Protein AF-A0A2H0XSD8-F1 (afdb_monomer)

Mean predicted aligned error: 10.83 Å

Secondary structure (DSSP, 8-state):
----PPPPSEEE-TTT-PEEEPPTTGGG-SEEEETTTTEEEEHHHHHHHHHHHHHHHTTTHHHHHHHHHHHHHHHHHHHHHHHHHHHHHHHHHTT---HHHHHHHHHHHHHHHHHHHHHHHHHHHHHHHHHHHHHHHHHHH--

pLDDT: mean 84.15, std 13.16, range [46.22, 98.38]

Foldseek 3Di:
DDDLDFDDQWDQDPQPRDIDGDDPVRSRDQWDADPVVRDIDGVVVVVVVVVVVVVVVPPCPVLLVVLVVQLVVLVVLLVVLVVLLVVLVVCVVVVHDSPVSNVSSVVSNVSSVVSNVVSVVSVVVVVVVVVVVVVVSNVVSVD

Nearest PDB structures (foldseek):
  3g67-assembly1_A  TM=6.684E-01  e=1.276E+00  Thermotoga maritima
  5c21-assembly1_A  TM=6.988E-01  e=8.419E+00  Escherichia coli
  5c22-assembly4_D  TM=4.851E-01  e=8.419E+00  Escherichia coli
  5c21-assembly1_B  TM=3.368E-01  e=5.772E+00  Escherichia coli

Solvent-accessible surface area (backbone atoms only — not comparable to full-atom values): 7797 Å² total; per-residue (Å²): 135,84,80,84,71,81,62,70,54,68,41,63,40,90,86,75,65,50,75,42,75,53,54,88,78,56,50,74,48,68,58,49,74,40,85,91,73,74,44,79,40,50,50,67,64,48,48,57,52,48,56,54,53,60,61,51,65,61,67,48,49,61,56,45,49,50,14,52,51,42,25,50,52,12,51,53,41,24,51,54,10,49,50,36,30,52,53,16,52,53,36,43,74,73,73,46,92,25,63,67,45,33,52,52,8,52,52,29,31,55,52,10,51,52,35,28,51,52,12,50,50,48,42,50,51,51,51,50,52,54,50,54,49,53,49,52,57,54,59,61,71,77,109

Structure (mmCIF, N/CA/C/O backbone):
data_AF-A0A2H0XSD8-F1
#
_entry.id   AF-A0A2H0XSD8-F1
#
loop_
_atom_site.group_PDB
_atom_site.id
_atom_site.type_symbol
_atom_site.label_atom_id
_atom_site.label_alt_id
_atom_site.label_comp_id
_atom_site.label_asym_id
_atom_site.label_entity_id
_atom_site.label_seq_id
_atom_site.pdbx_PDB_ins_code
_atom_site.Cartn_x
_atom_site.Cartn_y
_atom_site.Cartn_z
_atom_site.occupancy
_atom_site.B_iso_or_equiv
_atom_site.auth_seq_id
_atom_site.auth_comp_id
_atom_site.auth_asym_id
_atom_site.auth_atom_id
_atom_site.pdbx_PDB_model_num
ATOM 1 N N . MET A 1 1 ? -8.984 8.427 48.953 1.00 46.22 1 MET A N 1
ATOM 2 C CA . MET A 1 1 ? -9.636 9.510 48.192 1.00 46.22 1 MET A CA 1
ATOM 3 C C . MET A 1 1 ? -10.095 8.894 46.884 1.00 46.22 1 MET A C 1
ATOM 5 O O . MET A 1 1 ? -9.274 8.734 45.990 1.00 46.22 1 MET A O 1
ATOM 9 N N . GLU A 1 2 ? -11.343 8.427 46.826 1.00 56.91 2 GLU A N 1
ATOM 10 C CA . GLU A 1 2 ? -11.968 7.991 45.571 1.00 56.91 2 GLU A CA 1
ATOM 11 C C . GLU A 1 2 ? -12.156 9.217 44.677 1.00 56.91 2 GLU A C 1
ATOM 13 O O . GLU A 1 2 ? -12.648 10.252 45.129 1.00 56.91 2 GLU A O 1
ATOM 18 N N . LYS A 1 3 ? -11.695 9.135 43.429 1.00 55.16 3 LYS A N 1
ATOM 19 C CA . LYS A 1 3 ? -11.973 10.165 42.431 1.00 55.16 3 LYS A CA 1
ATOM 20 C C . LYS A 1 3 ? -13.412 9.954 41.968 1.00 55.16 3 LYS A C 1
ATOM 22 O O . LYS A 1 3 ? -13.689 8.941 41.342 1.00 55.16 3 LYS A O 1
ATOM 27 N N . GLN A 1 4 ? -14.309 10.887 42.274 1.00 56.69 4 GLN A N 1
ATOM 28 C CA . GLN A 1 4 ? -15.630 10.920 41.646 1.00 56.69 4 GLN A CA 1
ATOM 29 C C . GLN A 1 4 ? -15.438 11.265 40.162 1.00 56.69 4 GLN A C 1
ATOM 31 O O . GLN A 1 4 ? -14.951 12.349 39.836 1.00 56.69 4 GLN A O 1
ATOM 36 N N . GLN A 1 5 ? -15.738 10.322 39.269 1.00 57.06 5 GLN A N 1
ATOM 37 C CA . GLN A 1 5 ? -15.776 10.569 37.830 1.00 57.06 5 GLN A CA 1
ATOM 38 C C . GLN A 1 5 ? -17.080 11.286 37.486 1.00 57.06 5 GLN A C 1
ATOM 40 O O . GLN A 1 5 ? -18.164 10.783 37.761 1.00 57.06 5 GLN A O 1
ATOM 45 N N . MET A 1 6 ? -16.969 12.475 36.893 1.00 61.00 6 MET A N 1
ATOM 46 C CA . MET A 1 6 ? -18.113 13.163 36.299 1.00 61.00 6 MET A CA 1
ATOM 47 C C . MET A 1 6 ? -18.410 12.542 34.935 1.00 61.00 6 MET A C 1
ATOM 49 O O . MET A 1 6 ? -17.558 12.578 34.044 1.00 61.00 6 MET A O 1
ATOM 53 N N . PHE A 1 7 ? -19.617 12.006 34.769 1.00 63.28 7 PHE A N 1
ATOM 54 C CA . PHE A 1 7 ? -20.124 11.611 33.459 1.00 63.28 7 PHE A CA 1
ATOM 55 C C . PHE A 1 7 ? -20.477 12.850 32.618 1.00 63.28 7 PHE A C 1
ATOM 57 O O . PHE A 1 7 ? -20.870 13.884 33.168 1.00 63.28 7 PHE A O 1
ATOM 64 N N . PRO A 1 8 ? -20.324 12.789 31.284 1.00 72.12 8 PRO A N 1
ATOM 65 C CA . PRO A 1 8 ? -20.795 13.851 30.403 1.00 72.12 8 PRO A CA 1
ATOM 66 C C . PRO A 1 8 ? -22.319 14.011 30.526 1.00 72.12 8 PRO A C 1
ATOM 68 O O . PRO A 1 8 ? -23.039 13.022 30.632 1.00 72.12 8 PRO A O 1
ATOM 71 N N . LYS A 1 9 ? -22.808 15.260 30.478 1.00 76.88 9 LYS A N 1
ATOM 72 C CA . LYS A 1 9 ? -24.245 15.591 30.597 1.00 76.88 9 LYS A CA 1
ATOM 73 C C . LYS A 1 9 ? -25.113 14.960 29.508 1.00 76.88 9 LYS A C 1
ATOM 75 O O . LYS A 1 9 ? -26.294 14.724 29.725 1.00 76.88 9 LYS A O 1
ATOM 80 N N . GLU A 1 10 ? -24.520 14.686 28.352 1.00 80.56 10 GLU A N 1
ATOM 81 C CA . GLU A 1 10 ? -25.175 14.013 27.239 1.00 80.56 10 GLU A CA 1
ATOM 82 C C . GLU A 1 10 ? -24.597 12.609 27.084 1.00 80.56 10 GLU A C 1
ATOM 84 O O . GLU A 1 10 ? -23.397 12.428 26.854 1.00 80.56 10 GLU A O 1
ATOM 89 N N . PHE A 1 11 ? -25.465 11.606 27.180 1.00 80.44 11 PHE A N 1
ATOM 90 C CA . PHE A 1 11 ? -25.089 10.209 27.043 1.00 80.44 11 PHE A CA 1
ATOM 91 C C . PHE A 1 11 ? -26.007 9.485 26.059 1.00 80.44 11 PHE A C 1
ATOM 93 O O . PHE A 1 11 ? -27.226 9.577 26.131 1.00 80.44 11 PHE A O 1
ATOM 100 N N . LYS A 1 12 ? -25.445 8.712 25.128 1.00 83.00 12 LYS A N 1
ATOM 101 C CA . LYS A 1 12 ? -26.239 7.967 24.143 1.00 83.00 12 LYS A CA 1
ATOM 102 C C . LYS A 1 12 ? -26.534 6.561 24.658 1.00 83.00 12 LYS A C 1
ATOM 104 O O . LYS A 1 12 ? -25.617 5.754 24.786 1.00 83.00 12 LYS A O 1
ATOM 109 N N . CYS A 1 13 ? -27.809 6.246 24.893 1.00 81.75 13 CYS A N 1
ATOM 110 C CA . CYS A 1 13 ? -28.231 4.927 25.360 1.00 81.75 13 CYS A CA 1
ATOM 111 C C . CYS A 1 13 ? -27.674 3.820 24.443 1.00 81.75 13 CYS A C 1
ATOM 113 O O . CYS A 1 13 ? -27.912 3.857 23.229 1.00 81.75 13 CYS A O 1
ATOM 115 N N . PRO A 1 14 ? -26.979 2.801 24.982 1.00 75.88 14 PRO A N 1
ATOM 116 C CA . PRO A 1 14 ? -26.355 1.765 24.165 1.00 75.88 14 PRO A CA 1
ATOM 117 C C . PRO A 1 14 ? -27.395 0.846 23.511 1.00 75.88 14 PRO A C 1
ATOM 119 O O . PRO A 1 14 ? -27.108 0.222 22.493 1.00 75.88 14 PRO A O 1
ATOM 122 N N . PHE A 1 15 ? -28.608 0.767 24.057 1.00 81.00 15 PHE A N 1
ATOM 123 C CA . PHE A 1 15 ? -29.644 -0.137 23.562 1.00 81.00 15 PHE A CA 1
ATOM 124 C C . PHE A 1 15 ? -30.486 0.467 22.436 1.00 81.00 15 PHE A C 1
ATOM 126 O O . PHE A 1 15 ? -30.741 -0.213 21.449 1.00 81.00 15 PHE A O 1
ATOM 133 N N . CYS A 1 16 ? -30.917 1.727 22.561 1.00 84.25 16 CYS A N 1
ATOM 134 C CA . CYS A 1 16 ? -31.802 2.370 21.577 1.00 84.25 16 CYS A CA 1
ATOM 135 C C . CYS A 1 16 ? -31.162 3.532 20.810 1.00 84.25 16 CYS A C 1
ATOM 137 O O . CYS A 1 16 ? -31.763 4.041 19.869 1.00 84.25 16 CYS A O 1
ATOM 139 N N . GLY A 1 17 ? -29.960 3.974 21.193 1.00 82.00 17 GLY A N 1
ATOM 140 C CA . GLY A 1 17 ? -29.262 5.072 20.525 1.00 82.00 17 GLY A CA 1
ATOM 141 C C . GLY A 1 17 ? -29.856 6.461 20.777 1.00 82.00 17 GLY A C 1
ATOM 142 O O . GLY A 1 17 ? -29.403 7.420 20.153 1.00 82.00 17 GLY A O 1
ATOM 143 N N . VAL A 1 18 ? -30.842 6.591 21.667 1.00 87.88 18 VAL A N 1
ATOM 144 C CA . VAL A 1 18 ? -31.397 7.887 22.083 1.00 87.88 18 VAL A CA 1
ATOM 145 C C . VAL A 1 18 ? -30.384 8.606 22.973 1.00 87.88 18 VAL A C 1
ATOM 147 O O . VAL A 1 18 ? -29.761 7.979 23.829 1.00 87.88 18 VAL A O 1
ATOM 150 N N . VAL A 1 19 ? -30.199 9.906 22.747 1.00 87.19 19 VAL A N 1
ATOM 151 C CA . VAL A 1 19 ? -29.389 10.765 23.618 1.00 87.19 19 VAL A CA 1
ATOM 152 C C . VAL A 1 19 ? -30.222 11.093 24.856 1.00 87.19 19 VAL A C 1
ATOM 154 O O . VAL A 1 19 ? -31.341 11.582 24.736 1.00 87.19 19 VAL A O 1
ATOM 157 N N . LEU A 1 20 ? -29.696 10.740 26.020 1.00 84.44 20 LEU A N 1
ATOM 158 C CA . LEU A 1 20 ? -30.225 11.036 27.341 1.00 84.44 20 LEU A CA 1
ATOM 159 C C . LEU A 1 20 ? -29.454 12.244 27.877 1.00 84.44 20 LEU A C 1
ATOM 161 O O . LEU A 1 20 ? -28.221 12.239 27.880 1.00 84.44 20 LEU A O 1
ATOM 165 N N . GLU A 1 21 ? -30.184 13.264 28.307 1.00 83.50 21 GLU A N 1
ATOM 166 C CA . GLU A 1 21 ? -29.639 14.371 29.088 1.00 83.50 21 GLU A CA 1
ATOM 167 C C . GLU A 1 21 ? -29.793 13.996 30.561 1.00 83.50 21 GLU A C 1
ATOM 169 O O . GLU A 1 21 ? -30.910 13.766 31.021 1.00 83.50 21 GLU A O 1
ATOM 174 N N . LEU A 1 22 ? -28.671 13.847 31.265 1.00 79.31 22 LEU A N 1
ATOM 175 C CA . LEU A 1 22 ? -28.656 13.500 32.686 1.00 79.31 22 LEU A CA 1
ATOM 176 C C . LEU A 1 22 ? -28.753 14.779 33.517 1.00 79.31 22 LEU A C 1
ATOM 178 O O . LEU A 1 22 ? -28.021 15.744 33.267 1.00 79.31 22 LEU A O 1
ATOM 182 N N . GLU A 1 23 ? -29.631 14.779 34.517 1.00 78.56 23 GLU A N 1
ATOM 183 C CA . GLU A 1 23 ? -29.682 15.851 35.512 1.00 78.56 23 GLU A CA 1
ATOM 184 C C . GLU A 1 23 ? -28.432 15.795 36.419 1.00 78.56 23 GLU A C 1
ATOM 186 O O . GLU A 1 23 ? -27.766 14.762 36.548 1.00 78.56 23 GLU A O 1
ATOM 191 N N . ASP A 1 24 ? -28.043 16.936 37.004 1.00 72.62 24 ASP A N 1
ATOM 192 C CA . ASP A 1 24 ? -26.769 17.067 37.736 1.00 72.62 24 ASP A CA 1
ATOM 193 C C . ASP A 1 24 ? -26.673 16.109 38.947 1.00 72.62 24 ASP A C 1
ATOM 195 O O . ASP A 1 24 ? -25.574 15.734 39.355 1.00 72.62 24 ASP A O 1
ATOM 199 N N . ASP A 1 25 ? -27.803 15.666 39.491 1.00 70.69 25 ASP A N 1
ATOM 200 C CA . ASP A 1 25 ? -27.942 14.682 40.566 1.00 70.69 25 ASP A CA 1
ATOM 201 C C . ASP A 1 25 ? -27.876 13.218 40.090 1.00 70.69 25 ASP A C 1
ATOM 203 O O . ASP A 1 25 ? -27.363 12.361 40.814 1.00 70.69 25 ASP A O 1
ATOM 207 N N . GLU A 1 26 ? -28.294 12.923 38.858 1.00 61.66 26 GLU A N 1
ATOM 208 C CA . GLU A 1 26 ? -28.230 11.576 38.269 1.00 61.66 26 GLU A CA 1
ATOM 209 C C . GLU A 1 26 ? -26.826 11.190 37.785 1.00 61.66 26 GLU A C 1
ATOM 211 O O . GLU A 1 26 ? -26.521 10.007 37.625 1.00 61.66 26 GLU A O 1
ATOM 216 N N . THR A 1 27 ? -25.920 12.163 37.635 1.00 61.12 27 THR A N 1
ATOM 217 C CA . THR A 1 27 ? -24.516 11.914 37.247 1.00 61.12 27 THR A CA 1
ATOM 218 C C . THR A 1 27 ? -23.730 11.047 38.242 1.00 61.12 27 THR A C 1
ATOM 220 O O . THR A 1 27 ? -22.624 10.610 37.926 1.00 61.12 27 THR A O 1
ATOM 223 N N . HIS A 1 28 ? -24.280 10.793 39.435 1.00 64.69 28 HIS A N 1
ATOM 224 C CA . HIS A 1 28 ? -23.653 10.006 40.503 1.00 64.69 28 HIS A CA 1
ATOM 225 C C . HIS A 1 28 ? -24.346 8.652 40.738 1.00 64.69 28 HIS A C 1
ATOM 227 O O . HIS A 1 28 ? -23.921 7.888 41.610 1.00 64.69 28 HIS A O 1
ATOM 233 N N . ALA A 1 29 ? -25.420 8.347 40.003 1.00 66.12 29 ALA A N 1
ATOM 234 C CA . ALA A 1 29 ? -2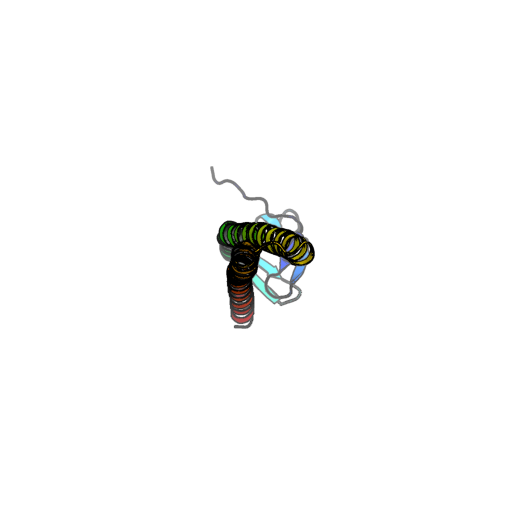6.162 7.108 40.182 1.00 66.12 29 ALA A CA 1
ATOM 235 C C . ALA A 1 29 ? -25.403 5.920 39.554 1.00 66.12 29 ALA A C 1
ATOM 237 O O . ALA A 1 29 ? -24.961 6.009 38.411 1.00 66.12 29 ALA A O 1
ATOM 238 N N . PRO A 1 30 ? -25.280 4.771 40.249 1.00 69.44 30 PRO A N 1
ATOM 239 C CA . PRO A 1 30 ? -24.627 3.579 39.697 1.00 69.44 30 PRO A CA 1
ATOM 240 C C . PRO A 1 30 ? -25.447 2.910 38.582 1.00 69.44 30 PRO A C 1
ATOM 242 O O . PRO A 1 30 ? -24.937 2.048 37.867 1.00 69.44 30 PRO A O 1
ATOM 245 N N . GLN A 1 31 ? -26.721 3.285 38.439 1.00 80.06 31 GLN A N 1
ATOM 246 C CA . GLN A 1 31 ? -27.656 2.735 37.465 1.00 80.06 31 GLN A CA 1
ATOM 247 C C . GLN A 1 31 ? -28.488 3.867 36.862 1.00 80.06 31 GLN A C 1
ATOM 249 O O . GLN A 1 31 ? -29.057 4.673 37.594 1.00 80.06 31 GLN A O 1
ATOM 254 N N . ILE A 1 32 ? -28.567 3.910 35.534 1.00 83.69 32 ILE A N 1
ATOM 255 C CA . ILE A 1 32 ? -29.351 4.887 34.772 1.00 83.69 32 ILE A CA 1
ATOM 256 C C . ILE A 1 32 ? -30.487 4.141 34.076 1.00 83.69 32 ILE A C 1
ATOM 258 O O . ILE A 1 32 ? -30.262 3.126 33.413 1.00 83.69 32 ILE A O 1
ATOM 262 N N . TYR A 1 33 ? -31.715 4.641 34.188 1.00 83.69 33 TYR A N 1
ATOM 263 C CA . TYR A 1 33 ? -32.870 4.048 33.518 1.00 83.69 33 TYR A CA 1
ATOM 264 C C . TYR A 1 33 ? -33.156 4.756 32.193 1.00 83.69 33 TYR A C 1
ATOM 266 O O . TYR A 1 33 ? -33.405 5.959 32.154 1.00 83.69 33 TYR A O 1
ATOM 274 N N . CYS A 1 34 ? -33.170 4.022 31.079 1.00 85.44 34 CYS A N 1
ATOM 275 C CA . CYS A 1 34 ? -33.534 4.619 29.798 1.00 85.44 34 CYS A CA 1
ATOM 276 C C . CYS A 1 34 ? -35.053 4.581 29.584 1.00 85.44 34 CYS A C 1
ATOM 278 O O . CYS A 1 34 ? -35.615 3.531 29.274 1.00 85.44 34 CYS A O 1
ATOM 280 N N . ALA A 1 35 ? -35.711 5.741 29.634 1.00 87.25 35 ALA A N 1
ATOM 281 C CA . ALA A 1 35 ? -37.159 5.852 29.429 1.00 87.25 35 ALA A CA 1
ATOM 282 C C . ALA A 1 35 ? -37.641 5.351 28.049 1.00 87.25 35 ALA A C 1
ATOM 284 O O . ALA A 1 35 ? -38.764 4.869 27.925 1.00 87.25 35 ALA A O 1
ATOM 285 N N . SER A 1 36 ? -36.799 5.435 27.009 1.00 88.75 36 SER A N 1
ATOM 286 C CA . SER A 1 36 ? -37.171 5.011 25.649 1.00 88.75 36 SER A CA 1
ATOM 287 C C . SER A 1 36 ? -37.188 3.494 25.456 1.00 88.75 36 SER A C 1
ATOM 289 O O . SER A 1 36 ? -38.052 2.987 24.748 1.00 88.75 36 SER A O 1
ATOM 291 N N . CYS A 1 37 ? -36.236 2.759 26.040 1.00 87.75 37 CYS A N 1
ATOM 292 C CA . CYS A 1 37 ? -36.156 1.300 25.880 1.00 87.75 37 CYS A CA 1
ATOM 293 C C . CYS A 1 37 ? -36.493 0.513 27.147 1.00 87.75 37 CYS A C 1
ATOM 295 O O . CYS A 1 37 ? -36.451 -0.713 27.109 1.00 87.75 37 CYS A O 1
ATOM 297 N N . GLN A 1 38 ? -36.821 1.205 28.241 1.00 90.06 38 GLN A N 1
ATOM 298 C CA . GLN A 1 38 ? -37.184 0.625 29.534 1.00 90.06 38 GLN A CA 1
ATOM 299 C C . GLN A 1 38 ? -36.133 -0.345 30.101 1.00 90.06 38 GLN A C 1
ATOM 301 O O . GLN A 1 38 ? -36.465 -1.256 30.858 1.00 90.06 38 GLN A O 1
ATOM 306 N N . LYS A 1 39 ? -34.859 -0.165 29.728 1.00 85.62 39 LYS A N 1
ATOM 307 C CA . LYS A 1 39 ? -33.733 -0.965 30.222 1.00 85.62 39 LYS A CA 1
ATOM 308 C C . LYS A 1 39 ? -32.920 -0.171 31.242 1.00 85.62 39 LYS A C 1
ATOM 310 O O . LYS A 1 39 ? -32.643 1.012 31.033 1.00 85.62 39 LYS A O 1
ATOM 315 N N . GLU A 1 40 ? -32.514 -0.858 32.304 1.00 84.31 40 GLU A N 1
ATOM 316 C CA . GLU A 1 40 ? -31.522 -0.377 33.265 1.00 84.31 40 GLU A CA 1
ATOM 317 C C . GLU A 1 40 ? -30.118 -0.502 32.665 1.00 84.31 40 GLU A C 1
ATOM 319 O O . GLU A 1 40 ? -29.759 -1.521 32.071 1.00 84.31 40 GLU A O 1
ATOM 324 N N . ILE A 1 41 ? -29.335 0.564 32.791 1.00 82.44 41 ILE A N 1
ATOM 325 C CA . ILE A 1 41 ? -27.956 0.660 32.326 1.00 82.44 41 ILE A CA 1
ATOM 326 C C . ILE A 1 41 ? -27.086 0.755 33.571 1.00 82.44 41 ILE A C 1
ATOM 328 O O . ILE A 1 41 ? -27.152 1.742 34.301 1.00 82.44 41 ILE A O 1
ATOM 332 N N . ASN A 1 42 ? -26.270 -0.266 33.813 1.00 79.06 42 ASN A N 1
ATOM 333 C CA . ASN A 1 42 ? -25.285 -0.223 34.881 1.00 79.06 42 ASN A CA 1
ATOM 334 C C . ASN A 1 42 ? -24.075 0.577 34.394 1.00 79.06 42 ASN A C 1
ATOM 336 O O . ASN A 1 42 ? -23.492 0.271 33.352 1.00 79.06 42 ASN A O 1
ATOM 340 N N . VAL A 1 43 ? -23.731 1.636 35.118 1.00 71.88 43 VAL A N 1
ATOM 341 C CA . VAL A 1 43 ? -22.711 2.591 34.673 1.00 71.88 43 VAL A CA 1
ATOM 342 C C . VAL A 1 43 ? -21.314 1.956 34.710 1.00 71.88 43 VAL A C 1
ATOM 344 O O . VAL A 1 43 ? -20.471 2.272 33.874 1.00 71.88 43 VAL A O 1
ATOM 347 N N . VAL A 1 44 ? -21.114 0.970 35.591 1.00 71.62 44 VAL A N 1
ATOM 348 C CA . VAL A 1 44 ? -19.885 0.163 35.676 1.00 71.62 44 VAL A CA 1
ATOM 34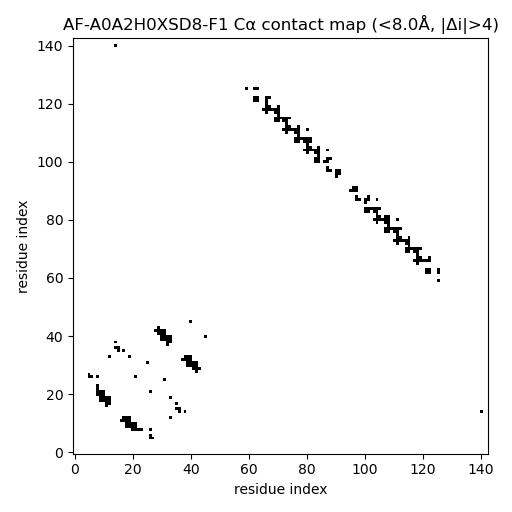9 C C . VAL A 1 44 ? -19.673 -0.676 34.409 1.00 71.62 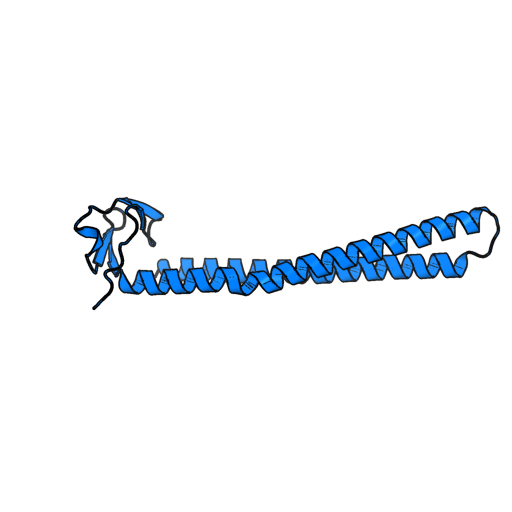44 VAL A C 1
ATOM 351 O O . VAL A 1 44 ? -18.593 -0.650 33.822 1.00 71.62 44 VAL A O 1
ATOM 354 N N . ASP A 1 45 ? -20.721 -1.355 33.927 1.00 68.56 45 ASP A N 1
ATOM 355 C CA . ASP A 1 45 ? -20.656 -2.156 32.692 1.00 68.56 45 ASP A CA 1
ATOM 356 C C . ASP A 1 45 ? -20.416 -1.265 31.465 1.00 68.56 45 ASP A C 1
ATOM 358 O O . ASP A 1 45 ? -19.808 -1.662 30.467 1.00 68.56 45 ASP A O 1
ATOM 362 N N . LEU A 1 46 ? -20.911 -0.030 31.533 1.00 69.12 46 LEU A N 1
ATOM 363 C CA . LEU A 1 46 ? -20.745 0.960 30.489 1.00 69.12 46 LEU A CA 1
ATOM 364 C C . LEU A 1 46 ? -19.301 1.461 30.396 1.00 69.12 46 LEU A C 1
ATOM 366 O O . LEU A 1 46 ? -18.796 1.663 29.293 1.00 69.12 46 LEU A O 1
ATOM 370 N N . GLU A 1 47 ? -18.636 1.643 31.531 1.00 66.56 47 GLU A N 1
ATOM 371 C CA . GLU A 1 47 ? -17.244 2.075 31.582 1.00 66.56 47 GLU A CA 1
ATOM 372 C C . GLU A 1 47 ? -16.315 1.005 30.998 1.00 66.56 47 GLU A C 1
ATOM 374 O O . GLU A 1 47 ? -15.482 1.316 30.150 1.00 66.56 47 GLU A O 1
ATOM 379 N N . GLU A 1 48 ? -16.557 -0.271 31.312 1.00 65.25 48 GLU A N 1
ATOM 380 C CA . GLU A 1 48 ? -15.831 -1.398 30.713 1.00 65.25 48 GLU A CA 1
ATOM 381 C C . GLU A 1 48 ? -16.081 -1.496 29.190 1.00 65.25 48 GLU A C 1
ATOM 383 O O . GLU A 1 48 ? -15.176 -1.778 28.394 1.00 65.25 48 GLU A O 1
ATOM 388 N N . LEU A 1 49 ? -17.297 -1.174 28.736 1.00 65.12 49 LEU A N 1
ATOM 389 C CA . LEU A 1 49 ? -17.631 -1.072 27.311 1.00 65.12 49 LEU A CA 1
ATOM 390 C C . LEU A 1 49 ? -16.966 0.128 26.620 1.00 65.12 49 LEU A C 1
ATOM 392 O O . LEU A 1 49 ? -16.580 0.019 25.456 1.00 65.12 49 LEU A O 1
ATOM 396 N N . VAL A 1 50 ? -16.841 1.278 27.282 1.00 66.69 50 VAL A N 1
ATOM 397 C CA . VAL A 1 50 ? -16.198 2.476 26.719 1.00 66.69 50 VAL A CA 1
ATOM 398 C C . VAL A 1 50 ? -14.685 2.298 26.692 1.00 66.69 50 VAL A C 1
ATOM 400 O O . VAL A 1 50 ? -14.072 2.523 25.652 1.00 66.69 50 VAL A O 1
ATOM 403 N N . GLU A 1 51 ? -14.084 1.822 27.779 1.00 62.00 51 GLU A N 1
ATOM 404 C CA . GLU A 1 51 ? -12.644 1.593 27.873 1.00 62.00 51 GLU A CA 1
ATOM 405 C C . GLU A 1 51 ? -12.195 0.484 26.913 1.00 62.00 51 GLU A C 1
ATOM 407 O O . GLU A 1 51 ? -11.183 0.628 26.217 1.00 62.00 51 GLU A O 1
ATOM 412 N N . SER A 1 52 ? -13.001 -0.576 26.764 1.00 60.47 52 SER A N 1
ATOM 413 C CA . SER A 1 52 ? -12.762 -1.561 25.712 1.00 60.47 52 SER A CA 1
ATOM 414 C C . SER A 1 52 ? -12.896 -0.937 24.323 1.00 60.47 52 SER A C 1
ATOM 416 O O . SER A 1 52 ? -11.998 -1.151 23.523 1.00 60.47 52 SER A O 1
ATOM 418 N N . ASN A 1 53 ? -13.913 -0.115 24.028 1.00 59.97 53 ASN A N 1
ATOM 419 C CA . ASN A 1 53 ? -14.054 0.570 22.730 1.00 59.97 53 ASN A CA 1
ATOM 420 C C . ASN A 1 53 ? -12.883 1.499 22.375 1.00 59.97 53 ASN A C 1
ATOM 422 O O . ASN A 1 53 ? -12.379 1.431 21.253 1.00 59.97 53 ASN A O 1
ATOM 426 N N . VAL A 1 54 ? -12.398 2.299 23.324 1.00 60.12 54 VAL A N 1
ATOM 427 C CA . VAL A 1 54 ? -11.296 3.255 23.112 1.00 60.12 54 VAL A CA 1
ATOM 428 C C . VAL A 1 54 ? -9.977 2.537 22.807 1.00 60.12 54 VAL A C 1
ATOM 430 O O . VAL A 1 54 ? -9.222 2.945 21.925 1.00 60.12 54 VAL A O 1
ATOM 433 N N . ASN A 1 55 ? -9.704 1.414 23.476 1.00 58.12 55 ASN A N 1
ATOM 434 C CA . ASN A 1 55 ? -8.460 0.664 23.273 1.00 58.12 55 ASN A CA 1
ATOM 435 C C . ASN A 1 55 ? -8.424 -0.088 21.921 1.00 58.12 55 ASN A C 1
ATOM 437 O O . ASN A 1 55 ? -7.378 -0.537 21.449 1.00 58.12 55 ASN A O 1
ATOM 441 N N . ILE A 1 56 ? -9.577 -0.236 21.267 1.00 58.59 56 ILE A N 1
ATOM 442 C CA . ILE A 1 56 ? -9.709 -0.957 19.995 1.00 58.59 56 ILE A CA 1
ATOM 443 C C . ILE A 1 56 ? -9.381 -0.063 18.813 1.00 58.59 56 ILE A C 1
ATOM 445 O O . ILE A 1 56 ? -8.755 -0.530 17.861 1.00 58.59 56 ILE A O 1
ATOM 449 N N . GLU A 1 57 ? -9.788 1.201 18.878 1.00 60.66 57 GLU A N 1
ATOM 450 C CA . GLU A 1 57 ? -9.624 2.153 17.782 1.00 60.66 57 GLU A CA 1
ATOM 451 C C . GLU A 1 57 ? -8.136 2.383 17.467 1.00 60.66 57 GLU A C 1
ATOM 453 O O . GLU A 1 57 ? -7.729 2.383 16.306 1.00 60.66 57 GLU A O 1
ATOM 458 N N . HIS A 1 58 ? -7.284 2.403 18.497 1.00 65.56 58 HIS A N 1
ATOM 459 C CA . HIS A 1 58 ? -5.836 2.544 18.328 1.00 65.56 58 HIS A CA 1
ATOM 460 C C . HIS A 1 58 ? -5.109 1.267 17.893 1.00 65.56 58 HIS A C 1
ATOM 462 O O . HIS A 1 58 ? -4.014 1.340 17.332 1.00 65.56 58 HIS A O 1
ATOM 468 N N . ARG A 1 59 ? -5.687 0.076 18.102 1.00 70.12 59 ARG A N 1
ATOM 469 C CA . ARG A 1 59 ? -4.976 -1.189 17.841 1.00 70.12 59 ARG A CA 1
ATOM 470 C C . ARG A 1 59 ? -4.676 -1.403 16.356 1.00 70.12 59 ARG A C 1
ATOM 472 O O . ARG A 1 59 ? -3.660 -2.008 16.013 1.00 70.12 59 ARG A O 1
ATOM 479 N N . PHE A 1 60 ? -5.540 -0.901 15.479 1.00 81.25 60 PHE A N 1
ATOM 480 C CA . PHE A 1 60 ? -5.394 -1.060 14.032 1.00 81.25 60 PHE A CA 1
ATOM 481 C C . PHE A 1 60 ? -4.740 0.134 13.345 1.00 81.25 60 PHE A C 1
ATOM 483 O O . PHE A 1 60 ? -4.349 0.027 12.182 1.00 81.25 60 PHE A O 1
ATOM 490 N N . GLU A 1 61 ? -4.559 1.248 14.052 1.00 84.38 61 GLU A N 1
ATOM 491 C CA . GLU A 1 61 ? -4.015 2.478 13.483 1.00 84.38 61 GLU A CA 1
ATOM 492 C C . GLU A 1 61 ? -2.615 2.255 12.892 1.00 84.38 61 GLU A C 1
ATOM 494 O O . GLU A 1 61 ? -2.319 2.701 11.779 1.00 84.38 61 GLU A O 1
ATOM 499 N N . THR A 1 62 ? -1.775 1.468 13.577 1.00 87.06 62 THR A N 1
ATOM 500 C CA . THR A 1 62 ? -0.448 1.098 13.071 1.00 87.06 62 THR A CA 1
ATOM 501 C C . THR A 1 62 ? -0.540 0.260 11.795 1.00 87.06 62 THR A C 1
ATOM 503 O O . THR A 1 62 ? 0.129 0.590 10.821 1.00 87.06 62 THR A O 1
ATOM 506 N N . LEU A 1 63 ? -1.399 -0.769 11.748 1.00 86.44 63 LEU A N 1
ATOM 507 C CA . LEU A 1 63 ? -1.549 -1.630 10.565 1.00 86.44 63 LEU A CA 1
ATOM 508 C C . LEU A 1 63 ? -2.094 -0.861 9.356 1.00 86.44 63 LEU A C 1
ATOM 510 O O . LEU A 1 63 ? -1.594 -1.027 8.242 1.00 86.44 63 LEU A O 1
ATOM 514 N N . VAL A 1 64 ? -3.089 0.005 9.566 1.00 89.00 64 VAL A N 1
ATOM 515 C CA . VAL A 1 64 ? -3.643 0.861 8.507 1.00 89.00 64 VAL A CA 1
ATOM 516 C C . VAL A 1 64 ? -2.572 1.812 7.984 1.00 89.00 64 VAL A C 1
ATOM 518 O O . VAL A 1 64 ? -2.424 1.977 6.771 1.00 89.00 64 VAL A O 1
ATOM 521 N N . THR A 1 65 ? -1.785 2.403 8.882 1.00 90.88 65 THR A N 1
ATOM 522 C CA . THR A 1 65 ? -0.675 3.286 8.512 1.00 90.88 65 THR A CA 1
ATOM 523 C C . THR A 1 65 ? 0.395 2.528 7.728 1.00 90.88 65 THR A C 1
ATOM 525 O O . THR A 1 65 ? 0.834 3.002 6.679 1.00 90.88 65 THR A O 1
ATOM 528 N N . THR A 1 66 ? 0.757 1.314 8.149 1.00 91.00 66 THR A N 1
ATOM 529 C CA . THR A 1 66 ? 1.677 0.443 7.405 1.00 91.00 66 THR A CA 1
ATOM 530 C C . THR A 1 66 ? 1.133 0.104 6.012 1.00 91.00 66 THR A C 1
ATOM 532 O O . THR A 1 66 ? 1.879 0.184 5.035 1.00 91.00 66 THR A O 1
ATOM 535 N N . GLY A 1 67 ? -0.163 -0.198 5.875 1.00 91.31 67 GLY A N 1
ATOM 536 C CA . GLY A 1 67 ? -0.815 -0.429 4.577 1.00 91.31 67 GLY A CA 1
ATOM 537 C C . GLY A 1 67 ? -0.731 0.783 3.638 1.00 91.31 67 GLY A C 1
ATOM 538 O O . GLY A 1 67 ? -0.389 0.654 2.462 1.00 91.31 67 GLY A O 1
ATOM 539 N N . LYS A 1 68 ? -0.945 1.994 4.168 1.00 93.56 68 LYS A N 1
ATOM 540 C CA . LYS A 1 68 ? -0.818 3.243 3.395 1.00 93.56 68 LYS A CA 1
ATOM 541 C C . LYS A 1 68 ? 0.622 3.507 2.951 1.00 93.56 68 LYS A C 1
ATOM 543 O O . LYS A 1 68 ? 0.846 3.831 1.786 1.00 93.56 68 LYS A O 1
ATOM 548 N N . ILE A 1 69 ? 1.595 3.335 3.849 1.00 95.75 69 ILE A N 1
ATOM 549 C CA . ILE A 1 69 ? 3.022 3.536 3.542 1.00 95.75 69 ILE A CA 1
ATOM 550 C C . ILE A 1 69 ? 3.494 2.530 2.487 1.00 95.75 69 ILE A C 1
ATOM 552 O O . ILE A 1 69 ? 4.135 2.915 1.511 1.00 95.75 69 ILE A O 1
ATOM 556 N N . THR A 1 70 ? 3.145 1.251 2.639 1.00 94.31 70 THR A N 1
ATOM 557 C CA . THR A 1 70 ? 3.511 0.205 1.667 1.00 94.31 70 THR A CA 1
ATOM 558 C C . THR A 1 70 ? 2.891 0.464 0.293 1.00 94.31 70 THR A C 1
ATOM 560 O O . THR A 1 70 ? 3.590 0.374 -0.717 1.00 94.31 70 THR A O 1
ATOM 563 N N . SER A 1 71 ? 1.624 0.893 0.237 1.00 95.12 71 SER A N 1
ATOM 564 C CA . SER A 1 71 ? 0.989 1.300 -1.021 1.00 95.12 71 SER A CA 1
ATOM 565 C C . SER A 1 71 ? 1.667 2.524 -1.650 1.00 95.12 71 SER A C 1
ATOM 567 O O . SER A 1 71 ? 1.816 2.567 -2.870 1.00 95.12 71 SER A O 1
ATOM 569 N N . PHE A 1 72 ? 2.095 3.506 -0.851 1.00 95.69 72 PHE A N 1
ATOM 570 C CA . PHE A 1 72 ? 2.817 4.687 -1.336 1.00 95.69 72 PHE A CA 1
ATOM 571 C C . PHE A 1 72 ? 4.178 4.323 -1.947 1.00 95.69 72 PHE A C 1
ATOM 573 O O . PHE A 1 72 ? 4.515 4.793 -3.033 1.00 95.69 72 PHE A O 1
ATOM 580 N N . ILE A 1 73 ? 4.926 3.419 -1.306 1.00 96.88 73 ILE A N 1
ATOM 581 C CA . ILE A 1 73 ? 6.182 2.880 -1.851 1.00 96.88 73 ILE A CA 1
ATOM 582 C C . ILE A 1 73 ? 5.930 2.185 -3.198 1.00 96.88 73 ILE A C 1
ATOM 584 O O . ILE A 1 73 ? 6.670 2.412 -4.156 1.00 96.88 73 ILE A O 1
ATOM 588 N N . GLY A 1 74 ? 4.857 1.394 -3.307 1.00 97.50 74 GLY A N 1
ATOM 589 C CA . GLY A 1 74 ? 4.473 0.746 -4.563 1.00 97.50 74 GLY A CA 1
ATOM 590 C C . GLY A 1 74 ? 4.207 1.738 -5.703 1.00 97.50 74 GLY A C 1
ATOM 591 O O . GLY A 1 74 ? 4.644 1.509 -6.835 1.00 97.50 74 GLY A O 1
ATOM 592 N N . TRP A 1 75 ? 3.580 2.883 -5.412 1.00 97.94 75 TRP A N 1
ATOM 593 C CA . TRP A 1 75 ? 3.392 3.963 -6.390 1.00 97.94 75 TRP A CA 1
ATOM 594 C C . TRP A 1 75 ? 4.712 4.588 -6.850 1.00 97.94 75 TRP A C 1
ATOM 596 O O . TRP A 1 75 ? 4.876 4.825 -8.047 1.00 97.94 75 TRP A O 1
ATOM 606 N N . ILE A 1 76 ? 5.673 4.797 -5.942 1.00 98.12 76 ILE A N 1
ATOM 607 C CA . ILE A 1 76 ? 7.010 5.304 -6.296 1.00 98.12 76 ILE A CA 1
ATOM 608 C C . ILE A 1 76 ? 7.718 4.332 -7.247 1.00 98.12 76 ILE A C 1
ATOM 610 O O . ILE A 1 76 ? 8.208 4.747 -8.297 1.00 98.12 76 ILE A O 1
ATOM 614 N N . ILE A 1 77 ? 7.736 3.036 -6.916 1.00 97.75 77 ILE A N 1
ATOM 615 C CA . ILE A 1 77 ? 8.364 1.998 -7.750 1.00 97.75 77 ILE A CA 1
ATOM 616 C C . ILE A 1 77 ? 7.705 1.952 -9.133 1.00 97.75 77 ILE A C 1
ATOM 618 O O . ILE A 1 77 ? 8.399 1.932 -10.150 1.00 97.75 77 ILE A O 1
ATOM 622 N N . THR A 1 78 ? 6.371 1.994 -9.177 1.00 98.38 78 THR A N 1
ATOM 623 C CA . THR A 1 78 ? 5.608 2.009 -10.433 1.00 98.38 78 THR A CA 1
ATOM 624 C C . THR A 1 78 ? 5.953 3.237 -11.278 1.00 98.38 78 THR A C 1
ATOM 626 O O . THR A 1 78 ? 6.167 3.109 -12.481 1.00 98.38 78 THR A O 1
ATOM 629 N N . GLY A 1 79 ? 6.069 4.417 -10.657 1.00 97.88 79 GLY A N 1
ATOM 630 C CA . GLY A 1 79 ? 6.456 5.655 -11.336 1.00 97.88 79 GLY A CA 1
ATOM 631 C C . GLY A 1 79 ? 7.859 5.588 -11.941 1.00 97.88 79 GLY A C 1
ATOM 632 O O . GLY A 1 79 ? 8.046 5.959 -13.099 1.00 97.88 79 GLY A O 1
ATOM 633 N N . ILE A 1 80 ? 8.833 5.050 -11.198 1.00 97.81 80 ILE A N 1
ATOM 634 C CA . ILE A 1 80 ? 10.201 4.839 -11.698 1.00 97.81 80 ILE A CA 1
ATOM 635 C C . ILE A 1 80 ? 10.204 3.832 -12.858 1.00 97.81 80 ILE A C 1
ATOM 637 O O . ILE A 1 80 ? 10.841 4.082 -13.880 1.00 97.81 80 ILE A O 1
ATOM 641 N N . GLY A 1 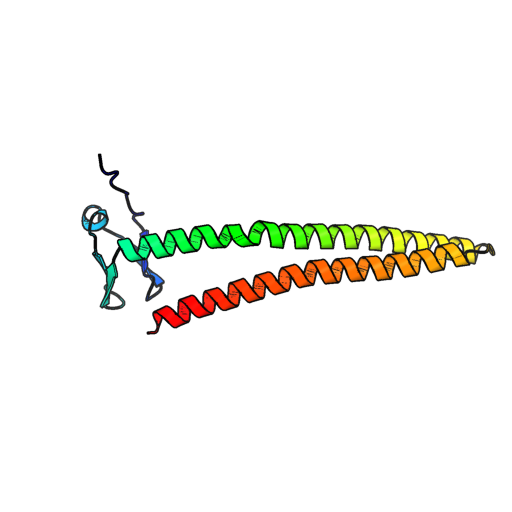81 ? 9.466 2.723 -12.736 1.00 97.94 81 GLY A N 1
ATOM 642 C CA . GLY A 1 81 ? 9.343 1.719 -13.797 1.00 97.94 81 GLY A CA 1
ATOM 643 C C . GLY A 1 81 ? 8.719 2.281 -15.077 1.00 97.94 81 GLY A C 1
ATOM 644 O O . GLY A 1 81 ? 9.207 2.017 -16.176 1.00 97.94 81 GLY A O 1
ATOM 645 N N . LEU A 1 82 ? 7.686 3.118 -14.943 1.00 98.25 82 LEU A N 1
ATOM 646 C CA . LEU A 1 82 ? 7.044 3.787 -16.074 1.00 98.25 82 LEU A CA 1
ATOM 647 C C . LEU A 1 82 ? 7.986 4.796 -16.748 1.00 98.25 82 LEU A C 1
ATOM 649 O O . LEU A 1 82 ? 8.036 4.871 -17.974 1.00 98.25 82 LEU A O 1
ATOM 653 N N . LEU A 1 83 ? 8.771 5.537 -15.964 1.00 97.81 83 LEU A N 1
ATOM 654 C CA . LEU A 1 83 ? 9.766 6.463 -16.498 1.00 97.81 83 LEU A CA 1
ATOM 655 C C . LEU A 1 83 ? 10.883 5.717 -17.241 1.00 97.81 83 LEU A C 1
ATOM 657 O O . LEU A 1 83 ? 11.259 6.123 -18.339 1.00 97.81 83 LEU A O 1
ATOM 661 N N . ALA A 1 84 ? 11.357 4.590 -16.702 1.00 97.12 84 ALA A N 1
ATOM 662 C CA . ALA A 1 84 ? 12.312 3.719 -17.387 1.00 97.12 84 ALA A CA 1
ATOM 663 C C . ALA A 1 84 ? 11.742 3.171 -18.707 1.00 97.12 84 ALA A C 1
ATOM 665 O O . ALA A 1 84 ? 12.440 3.178 -19.719 1.00 97.12 84 ALA A O 1
ATOM 666 N N . LEU A 1 85 ? 10.464 2.777 -18.733 1.00 97.00 85 LEU A N 1
ATOM 667 C CA . LEU A 1 85 ? 9.772 2.376 -19.961 1.00 97.00 85 LEU A CA 1
ATOM 668 C C . LEU A 1 85 ? 9.747 3.493 -21.008 1.00 97.00 85 LEU A C 1
ATOM 670 O O . LEU A 1 85 ? 10.087 3.246 -22.163 1.00 97.00 85 LEU A O 1
ATOM 674 N N . LEU A 1 86 ? 9.386 4.717 -20.615 1.00 97.12 86 LEU A N 1
ATOM 675 C CA . LEU A 1 86 ? 9.368 5.870 -21.520 1.00 97.12 86 LEU A CA 1
ATOM 676 C C . LEU A 1 86 ? 10.759 6.156 -22.092 1.00 97.12 86 LEU A C 1
ATOM 678 O O . LEU A 1 86 ? 10.906 6.328 -23.300 1.00 97.12 86 LEU A O 1
ATOM 682 N N . VAL A 1 87 ? 11.787 6.144 -21.243 1.00 96.75 87 VAL A N 1
ATOM 683 C CA . VAL A 1 87 ? 13.182 6.316 -21.667 1.00 96.75 87 VAL A CA 1
ATOM 684 C C . VAL A 1 87 ? 13.606 5.196 -22.623 1.00 96.75 87 VAL A C 1
ATOM 686 O O . VAL A 1 87 ? 14.206 5.468 -23.660 1.00 96.75 87 VAL A O 1
ATOM 689 N N . GLY A 1 88 ? 13.248 3.944 -22.330 1.00 96.44 88 GLY A N 1
ATOM 690 C CA . GLY A 1 88 ? 13.509 2.808 -23.214 1.00 96.44 88 GLY A CA 1
ATOM 691 C C . GLY A 1 88 ? 12.838 2.953 -24.584 1.00 96.44 88 GLY A C 1
ATOM 692 O O . GLY A 1 88 ? 13.460 2.677 -25.606 1.00 96.44 88 GLY A O 1
ATOM 693 N N . LEU A 1 89 ? 11.598 3.444 -24.632 1.00 95.50 89 LEU A N 1
ATOM 694 C CA . LEU A 1 89 ? 10.892 3.696 -25.892 1.00 95.50 89 LEU A CA 1
ATOM 695 C C . LEU A 1 89 ? 11.557 4.806 -26.717 1.00 95.50 89 LEU A C 1
ATOM 697 O O . LEU A 1 89 ? 11.636 4.686 -27.939 1.00 95.50 89 LEU A O 1
ATOM 701 N N . LEU A 1 90 ? 12.070 5.855 -26.067 1.00 96.62 90 LEU A N 1
ATOM 702 C CA . LEU A 1 90 ? 12.804 6.927 -26.745 1.00 96.62 90 LEU A CA 1
ATOM 703 C C . LEU A 1 90 ? 14.110 6.422 -27.368 1.00 96.62 90 LEU A C 1
ATOM 705 O O . LEU A 1 90 ? 14.388 6.748 -28.520 1.00 96.62 90 LEU A O 1
ATOM 709 N N . TYR A 1 91 ? 14.878 5.593 -26.654 1.00 96.31 91 TYR A N 1
ATOM 710 C CA . TYR A 1 91 ? 16.089 4.977 -27.207 1.00 96.31 91 TYR A CA 1
ATOM 711 C C . TYR A 1 91 ? 15.776 4.056 -28.389 1.00 96.31 91 TYR A C 1
ATOM 713 O O . TYR A 1 91 ? 16.454 4.113 -29.413 1.00 96.31 91 TYR A O 1
ATOM 721 N N . LEU A 1 92 ? 14.702 3.266 -28.291 1.00 94.69 92 LEU A N 1
ATOM 722 C CA . LEU A 1 92 ? 14.274 2.401 -29.388 1.00 94.69 92 LEU A CA 1
ATOM 723 C C . LEU A 1 92 ? 13.916 3.214 -30.643 1.00 94.69 92 LEU A C 1
ATOM 725 O O . LEU A 1 92 ? 14.260 2.820 -31.754 1.00 94.69 92 LEU A O 1
ATOM 729 N N . ALA A 1 93 ? 13.268 4.371 -30.470 1.00 94.31 93 ALA A N 1
ATOM 730 C CA . ALA A 1 93 ? 12.926 5.272 -31.570 1.00 94.31 93 ALA A CA 1
ATOM 731 C C . ALA A 1 93 ? 14.157 5.906 -32.245 1.00 94.31 93 ALA A C 1
ATOM 733 O O . ALA A 1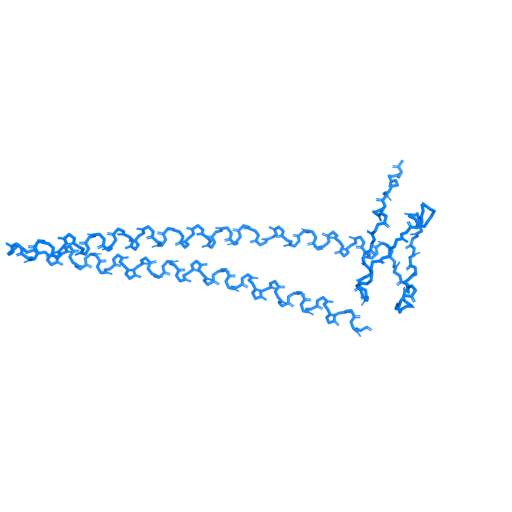 93 ? 14.089 6.264 -33.419 1.00 94.31 93 ALA A O 1
ATOM 734 N N . GLN A 1 94 ? 15.279 6.025 -31.529 1.00 95.69 94 GLN A N 1
ATOM 735 C CA . GLN A 1 94 ? 16.551 6.520 -32.068 1.00 95.69 94 GLN A CA 1
ATOM 736 C C . GLN A 1 94 ? 17.367 5.427 -32.781 1.00 95.69 94 GLN A C 1
ATOM 738 O O . GLN A 1 94 ? 18.387 5.733 -33.393 1.00 95.69 94 GLN A O 1
ATOM 743 N N . GLY A 1 95 ? 16.905 4.171 -32.757 1.00 92.38 95 GLY A N 1
ATOM 744 C CA . GLY A 1 95 ? 17.604 3.027 -33.348 1.00 92.38 95 GLY A CA 1
ATOM 745 C C . GLY A 1 95 ? 18.630 2.373 -32.419 1.00 92.38 95 GLY A C 1
ATOM 746 O O . GLY A 1 95 ? 19.322 1.448 -32.844 1.00 92.38 95 GLY A O 1
ATOM 747 N N . ASP A 1 96 ? 18.705 2.808 -31.158 1.00 93.12 96 ASP A N 1
ATOM 748 C CA . ASP A 1 96 ? 19.587 2.224 -30.153 1.00 93.12 96 ASP A CA 1
ATOM 749 C C . ASP A 1 96 ? 18.970 0.977 -29.505 1.00 93.12 96 ASP A C 1
ATOM 751 O O . ASP A 1 96 ? 17.752 0.817 -29.373 1.00 93.12 96 ASP A O 1
ATOM 755 N N . SER A 1 97 ? 19.835 0.073 -29.040 1.00 93.06 97 SER A N 1
ATOM 756 C CA . SER A 1 97 ? 19.412 -1.118 -28.302 1.00 93.06 97 SER A CA 1
ATOM 757 C C . SER A 1 97 ? 18.878 -0.743 -26.913 1.00 93.06 97 SER A C 1
ATOM 759 O O . SER A 1 97 ? 19.637 -0.620 -25.952 1.00 93.06 97 SER A O 1
ATOM 761 N N . ALA A 1 98 ? 17.554 -0.643 -26.787 1.00 94.62 98 ALA A N 1
ATOM 762 C CA . ALA A 1 98 ? 16.860 -0.302 -25.542 1.00 94.62 98 ALA A CA 1
ATOM 763 C C . ALA A 1 98 ? 16.283 -1.505 -24.768 1.00 94.62 98 ALA A C 1
ATOM 765 O O . ALA A 1 98 ? 15.584 -1.325 -23.768 1.00 94.62 98 ALA A O 1
ATOM 766 N N . THR A 1 99 ? 16.549 -2.736 -25.218 1.00 94.00 99 THR A N 1
ATOM 767 C CA . THR A 1 99 ? 15.905 -3.965 -24.718 1.00 94.00 99 THR A CA 1
ATOM 768 C C . THR A 1 99 ? 16.007 -4.121 -23.201 1.00 94.00 99 THR A C 1
ATOM 770 O O . THR A 1 99 ? 15.014 -4.426 -22.546 1.00 94.00 99 THR A O 1
ATOM 773 N N . VAL A 1 100 ? 17.185 -3.865 -22.624 1.00 93.62 100 VAL A N 1
ATOM 774 C CA . VAL A 1 100 ? 17.410 -4.002 -21.174 1.00 93.62 100 VAL A CA 1
ATOM 775 C C . VAL A 1 100 ? 16.574 -2.992 -20.385 1.00 93.62 100 VAL A C 1
ATOM 777 O O . VAL A 1 100 ? 15.924 -3.371 -19.414 1.00 93.62 100 VAL A O 1
ATOM 780 N N . THR A 1 101 ? 16.549 -1.731 -20.821 1.00 94.25 101 THR A N 1
ATOM 781 C CA . THR A 1 101 ? 15.792 -0.645 -20.179 1.00 94.25 101 THR A CA 1
ATOM 782 C C . THR A 1 101 ? 14.284 -0.875 -20.264 1.00 94.25 101 THR A C 1
ATOM 784 O O . THR A 1 101 ? 13.558 -0.627 -19.304 1.00 94.25 101 THR A O 1
ATOM 787 N N . LEU A 1 102 ? 13.801 -1.396 -21.395 1.00 96.31 102 LEU A N 1
ATOM 788 C CA . LEU A 1 102 ? 12.391 -1.747 -21.558 1.00 96.31 102 LEU A CA 1
ATOM 789 C C . LEU A 1 102 ? 11.992 -2.897 -20.630 1.00 96.31 102 LEU A C 1
ATOM 791 O O . LEU A 1 102 ? 10.998 -2.787 -19.916 1.00 96.31 102 LEU A O 1
ATOM 795 N N . ILE A 1 103 ? 12.781 -3.976 -20.592 1.00 96.31 103 ILE A N 1
ATOM 796 C CA . ILE A 1 103 ? 12.503 -5.131 -19.727 1.00 96.31 103 ILE A CA 1
ATOM 797 C C . ILE A 1 103 ? 12.535 -4.724 -18.250 1.00 96.31 103 ILE A C 1
ATOM 799 O O . ILE A 1 103 ? 11.621 -5.076 -17.503 1.00 96.31 103 ILE A O 1
ATOM 803 N N . SER A 1 104 ? 13.545 -3.961 -17.822 1.00 95.25 104 SER A N 1
ATOM 804 C CA . SER A 1 104 ? 13.641 -3.505 -16.432 1.00 95.25 104 SER A CA 1
ATOM 805 C C . SER A 1 104 ? 12.481 -2.582 -16.051 1.00 95.25 104 SER A C 1
ATOM 807 O O . SER A 1 104 ? 11.944 -2.708 -14.951 1.00 95.25 104 SER A O 1
ATOM 809 N N . GLY A 1 105 ? 12.025 -1.730 -16.974 1.00 97.12 105 GLY A N 1
ATOM 810 C CA . GLY A 1 105 ? 10.837 -0.902 -16.794 1.00 97.12 105 GLY A CA 1
ATOM 811 C C . GLY A 1 105 ? 9.554 -1.723 -16.614 1.00 97.12 105 GLY A C 1
ATOM 812 O O . GLY A 1 105 ? 8.816 -1.489 -15.656 1.00 97.12 105 GLY A O 1
ATOM 813 N N . VAL A 1 106 ? 9.313 -2.739 -17.458 1.00 97.81 106 VAL A N 1
ATOM 814 C CA . VAL A 1 106 ? 8.155 -3.650 -17.314 1.00 97.81 106 VAL A CA 1
ATOM 815 C C . VAL A 1 106 ? 8.182 -4.369 -15.965 1.00 97.81 106 VAL A C 1
ATOM 817 O O . VAL A 1 106 ? 7.176 -4.382 -15.254 1.00 97.81 106 VAL A O 1
ATOM 820 N N . ILE A 1 107 ? 9.330 -4.939 -15.587 1.00 97.75 107 ILE A N 1
ATOM 821 C CA . ILE A 1 107 ? 9.489 -5.634 -14.301 1.00 97.75 107 ILE A CA 1
ATOM 822 C C . ILE A 1 107 ? 9.230 -4.670 -13.137 1.00 97.75 107 ILE A C 1
ATOM 824 O O . ILE A 1 107 ? 8.538 -5.034 -12.183 1.00 97.75 107 ILE A O 1
ATOM 828 N N . GLY A 1 108 ? 9.737 -3.437 -13.223 1.00 96.31 108 GLY A N 1
ATOM 829 C CA . GLY A 1 108 ? 9.505 -2.394 -12.227 1.00 96.31 108 GLY A CA 1
ATOM 830 C C . GLY A 1 108 ? 8.023 -2.064 -12.056 1.00 96.31 108 GLY A C 1
ATOM 831 O O . GLY A 1 108 ? 7.531 -2.054 -10.929 1.00 96.31 108 GLY A O 1
ATOM 832 N N . VAL A 1 109 ? 7.287 -1.878 -13.157 1.00 98.25 109 VAL A N 1
ATOM 833 C CA . VAL A 1 109 ? 5.838 -1.611 -13.123 1.00 98.25 109 VAL A CA 1
ATOM 834 C C . VAL A 1 109 ? 5.070 -2.776 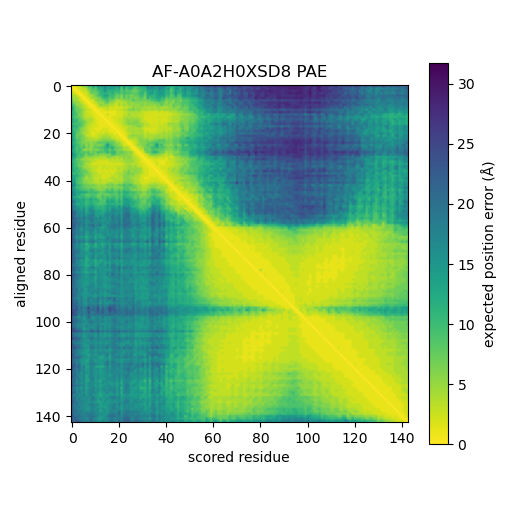-12.496 1.00 98.25 109 VAL A C 1
ATOM 836 O O . VAL A 1 109 ? 4.269 -2.554 -11.592 1.00 98.25 109 VAL A O 1
ATOM 839 N N . ILE A 1 110 ? 5.337 -4.018 -12.914 1.00 98.12 110 ILE A N 1
ATOM 840 C CA . ILE A 1 110 ? 4.662 -5.204 -12.360 1.00 98.12 110 ILE A CA 1
ATOM 841 C C . ILE A 1 110 ? 4.933 -5.325 -10.856 1.00 98.12 110 ILE A C 1
ATOM 843 O O . ILE A 1 110 ? 4.009 -5.530 -10.068 1.00 98.12 110 ILE A O 1
ATOM 847 N N . THR A 1 111 ? 6.192 -5.156 -10.451 1.00 97.56 111 THR A N 1
ATOM 848 C CA . THR A 1 111 ? 6.595 -5.222 -9.041 1.00 97.56 111 THR A CA 1
ATOM 849 C C . THR A 1 111 ? 5.914 -4.123 -8.228 1.00 97.56 111 THR A C 1
ATOM 851 O O . THR A 1 111 ? 5.369 -4.397 -7.161 1.00 97.56 111 THR A O 1
ATOM 854 N N . GLY A 1 112 ? 5.884 -2.890 -8.738 1.00 97.56 112 GLY A N 1
ATOM 855 C CA . GLY A 1 112 ? 5.215 -1.767 -8.084 1.00 97.56 112 GLY A CA 1
ATOM 856 C C . GLY A 1 112 ? 3.714 -2.002 -7.892 1.00 97.56 112 GLY A C 1
ATOM 857 O O . GLY A 1 112 ? 3.202 -1.799 -6.791 1.00 97.56 112 GLY A O 1
ATOM 858 N N . ILE A 1 113 ? 3.024 -2.533 -8.908 1.00 98.06 113 ILE A N 1
ATOM 859 C CA . ILE A 1 113 ? 1.601 -2.901 -8.820 1.00 98.06 113 ILE A CA 1
ATOM 860 C C . ILE A 1 113 ? 1.372 -3.985 -7.757 1.00 98.06 113 ILE A C 1
ATOM 862 O O . ILE A 1 113 ? 0.426 -3.880 -6.977 1.00 98.06 113 ILE A O 1
ATOM 866 N N . MET A 1 114 ? 2.246 -4.994 -7.673 1.00 97.81 114 MET A N 1
ATOM 867 C CA . MET A 1 114 ? 2.155 -6.028 -6.633 1.00 97.81 114 MET A CA 1
ATOM 868 C C . MET A 1 114 ? 2.291 -5.438 -5.222 1.00 97.81 114 MET A C 1
ATOM 870 O O . MET A 1 114 ? 1.518 -5.792 -4.334 1.00 97.81 114 MET A O 1
ATOM 874 N N . TRP A 1 115 ? 3.206 -4.487 -5.015 1.00 97.12 115 TRP A N 1
ATOM 875 C CA . TRP A 1 115 ? 3.337 -3.771 -3.738 1.00 97.12 115 TRP A CA 1
ATOM 876 C C . TRP A 1 115 ? 2.091 -2.956 -3.380 1.00 97.12 115 TRP A C 1
ATOM 878 O O . TRP A 1 115 ? 1.661 -2.966 -2.225 1.00 97.12 115 TRP A O 1
ATOM 888 N N . ILE A 1 116 ? 1.477 -2.288 -4.363 1.00 97.56 116 ILE A N 1
ATOM 889 C CA . ILE A 1 116 ? 0.206 -1.578 -4.167 1.00 97.56 116 ILE A CA 1
ATOM 890 C C . ILE A 1 116 ? -0.881 -2.566 -3.727 1.00 97.56 116 ILE A C 1
ATOM 892 O O . ILE A 1 116 ? -1.564 -2.315 -2.735 1.00 97.56 116 ILE A O 1
ATOM 896 N N . ALA A 1 117 ? -1.010 -3.707 -4.410 1.00 97.25 117 ALA A N 1
ATOM 897 C CA . ALA A 1 117 ? -2.002 -4.729 -4.082 1.00 97.25 117 ALA A CA 1
ATOM 898 C C . ALA A 1 117 ? -1.824 -5.276 -2.656 1.00 97.25 117 ALA A C 1
ATOM 900 O O . ALA A 1 117 ? -2.807 -5.403 -1.924 1.00 97.25 117 ALA A O 1
ATOM 901 N N . ILE A 1 118 ? -0.581 -5.524 -2.227 1.00 95.44 118 ILE A N 1
ATOM 902 C CA . ILE A 1 118 ? -0.276 -5.935 -0.849 1.00 95.44 118 ILE A CA 1
ATOM 903 C C . ILE A 1 118 ? -0.739 -4.864 0.146 1.00 95.44 118 ILE A C 1
ATOM 905 O O . ILE A 1 118 ? -1.473 -5.186 1.080 1.00 95.44 118 ILE A O 1
ATOM 909 N N . GLY A 1 119 ? -0.390 -3.593 -0.072 1.00 93.62 119 GLY A N 1
ATOM 910 C CA . GLY A 1 119 ? -0.803 -2.500 0.816 1.00 93.62 119 GLY A CA 1
ATOM 911 C C . GLY A 1 119 ? -2.327 -2.380 0.946 1.00 93.62 119 GLY A C 1
ATOM 912 O O . GLY A 1 119 ? -2.854 -2.291 2.055 1.00 93.62 119 GLY A O 1
ATOM 913 N N . GLN A 1 120 ? -3.046 -2.471 -0.177 1.00 95.12 120 GLN A N 1
ATOM 914 C CA . GLN A 1 120 ? -4.514 -2.429 -0.204 1.00 95.12 120 GLN A CA 1
ATOM 915 C C . GLN A 1 120 ? -5.154 -3.660 0.455 1.00 95.12 120 GLN A C 1
ATOM 917 O O . GLN A 1 120 ? -6.178 -3.536 1.127 1.00 95.12 120 GLN A O 1
ATOM 922 N N . SER A 1 121 ? -4.543 -4.843 0.321 1.00 95.81 121 SER A N 1
ATOM 923 C CA . SER A 1 121 ? -5.040 -6.068 0.959 1.00 95.81 121 SER A CA 1
ATOM 924 C C . SER A 1 121 ? -5.023 -5.973 2.489 1.00 95.81 121 SER A C 1
ATOM 926 O O . SER A 1 121 ? -5.986 -6.381 3.137 1.00 95.81 121 SER A O 1
ATOM 928 N N . ILE A 1 122 ? -3.990 -5.342 3.062 1.00 92.62 122 ILE A N 1
ATOM 929 C CA . ILE A 1 122 ? -3.883 -5.107 4.508 1.00 92.62 122 ILE A CA 1
ATOM 930 C C . ILE A 1 122 ? -5.003 -4.169 4.967 1.00 92.62 122 ILE A C 1
ATOM 932 O O . ILE A 1 122 ? -5.682 -4.448 5.953 1.00 92.62 122 ILE A O 1
ATOM 936 N N . SER A 1 123 ? -5.243 -3.079 4.230 1.00 89.31 123 SER A N 1
ATOM 937 C CA . SER A 1 123 ? -6.336 -2.150 4.541 1.00 89.31 123 SER A CA 1
ATOM 938 C C . SER A 1 123 ? -7.712 -2.818 4.458 1.00 89.31 123 SER A C 1
ATOM 940 O O . SER A 1 123 ? -8.563 -2.570 5.309 1.00 89.31 123 SER A O 1
ATOM 942 N N . CYS A 1 124 ? -7.924 -3.700 3.477 1.00 92.19 124 CYS A N 1
ATOM 943 C CA . CYS A 1 124 ? -9.165 -4.461 3.345 1.00 92.19 124 CYS A CA 1
ATOM 944 C C . CYS A 1 124 ? -9.373 -5.428 4.519 1.00 92.19 124 CYS A C 1
ATOM 946 O O . CYS A 1 124 ? -10.464 -5.474 5.083 1.00 92.19 124 CYS A O 1
ATOM 948 N N . PHE A 1 125 ? -8.325 -6.148 4.931 1.00 93.50 125 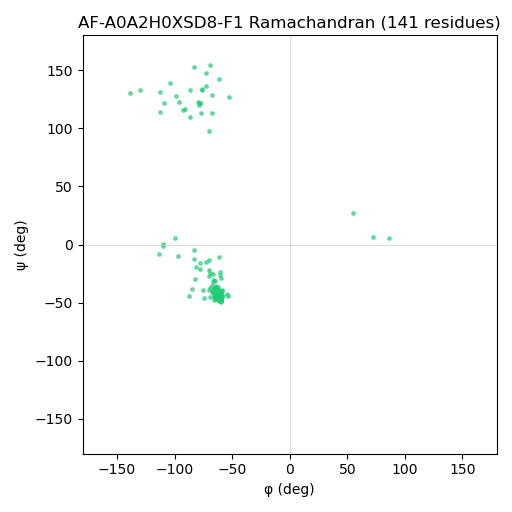PHE A N 1
ATOM 949 C CA . PHE A 1 125 ? -8.397 -7.071 6.063 1.00 93.50 125 PHE A CA 1
ATOM 950 C C . PHE A 1 125 ? -8.798 -6.359 7.360 1.00 93.50 125 PHE A C 1
ATOM 952 O O . PHE A 1 125 ? -9.723 -6.798 8.040 1.00 93.50 125 PHE A O 1
ATOM 959 N N . VAL A 1 126 ? -8.171 -5.215 7.654 1.00 90.25 126 VAL A N 1
ATOM 960 C CA . VAL A 1 126 ? -8.510 -4.411 8.838 1.00 90.25 126 VAL A CA 1
ATOM 961 C C . VAL A 1 126 ? -9.967 -3.943 8.796 1.00 90.25 126 VAL A C 1
ATOM 963 O O . VAL A 1 126 ? -10.672 -4.045 9.796 1.00 90.25 126 VAL A O 1
ATOM 966 N N . ALA A 1 127 ? -10.450 -3.484 7.639 1.00 87.75 127 ALA A N 1
ATOM 967 C CA . ALA A 1 127 ? -11.839 -3.051 7.496 1.00 87.75 127 ALA A CA 1
ATOM 968 C C . ALA A 1 127 ? -12.841 -4.202 7.713 1.00 87.75 127 ALA A C 1
ATOM 970 O O . ALA A 1 127 ? -13.907 -4.004 8.299 1.00 87.75 127 ALA A O 1
ATOM 971 N N . ILE A 1 128 ? -12.509 -5.418 7.263 1.00 92.44 128 ILE A N 1
ATOM 972 C CA . ILE A 1 128 ? -13.326 -6.614 7.509 1.00 92.44 128 ILE A CA 1
ATOM 973 C C . ILE A 1 128 ? -13.360 -6.938 9.004 1.00 92.44 128 ILE A C 1
ATOM 975 O O . ILE A 1 128 ? -14.435 -7.209 9.542 1.00 92.44 128 ILE A O 1
ATOM 979 N N . GLU A 1 129 ? -12.214 -6.896 9.680 1.00 89.56 129 GLU A N 1
ATOM 980 C CA . GLU A 1 129 ? -12.121 -7.173 11.115 1.00 89.56 129 GLU A CA 1
ATOM 981 C C . GLU A 1 129 ? -12.924 -6.153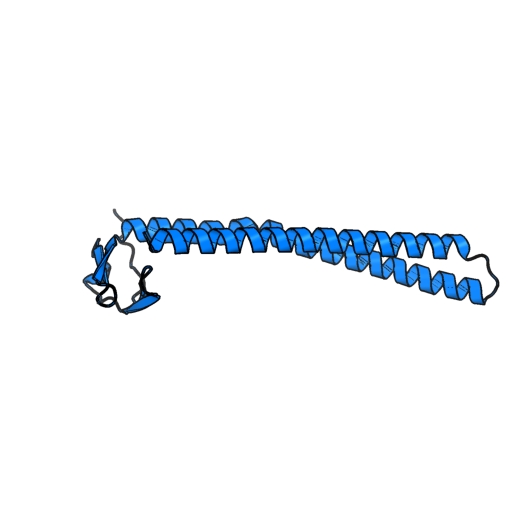 11.936 1.00 89.56 129 GLU A C 1
ATOM 983 O O . GLU A 1 129 ? -13.724 -6.531 12.796 1.00 89.56 129 GLU A O 1
ATOM 988 N N . GLU A 1 130 ? -12.801 -4.866 11.603 1.00 86.62 130 GLU A N 1
ATOM 989 C CA . GLU A 1 130 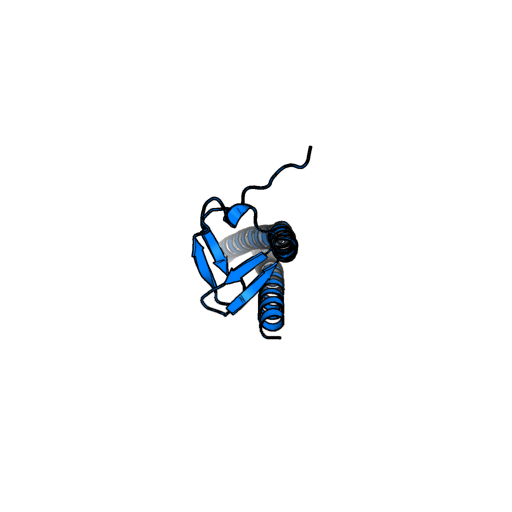? -13.551 -3.786 12.243 1.00 86.62 130 GLU A CA 1
ATOM 990 C C . GLU A 1 130 ? -15.070 -3.970 12.075 1.00 86.62 130 GLU A C 1
ATOM 992 O O . GLU A 1 130 ? -15.825 -3.914 13.052 1.00 86.62 130 GLU A O 1
ATOM 997 N N . ASN A 1 131 ? -15.533 -4.261 10.856 1.00 89.12 131 ASN A N 1
ATOM 998 C CA . ASN A 1 131 ? -16.954 -4.471 10.569 1.00 89.12 131 ASN A CA 1
ATOM 999 C C . ASN A 1 131 ? -17.510 -5.742 11.223 1.00 89.12 131 ASN A C 1
ATOM 1001 O O . ASN A 1 131 ? -18.617 -5.729 11.772 1.00 89.12 131 ASN A O 1
ATOM 1005 N N . THR A 1 132 ? -16.743 -6.835 11.205 1.00 91.50 132 THR A N 1
ATOM 1006 C CA . THR A 1 132 ? -17.125 -8.100 11.855 1.00 91.50 132 THR A CA 1
ATOM 1007 C C . THR A 1 132 ? -17.318 -7.881 13.349 1.00 91.50 132 THR A C 1
ATOM 1009 O O . THR A 1 132 ? -18.301 -8.336 13.935 1.00 91.50 132 THR A O 1
ATOM 1012 N N . ARG A 1 133 ? -16.424 -7.111 13.969 1.00 81.31 133 ARG A N 1
ATOM 1013 C CA . ARG A 1 133 ? -16.510 -6.810 15.391 1.00 81.31 133 ARG A CA 1
ATOM 1014 C C . ARG A 1 133 ? -17.678 -5.895 15.739 1.00 81.31 133 ARG A C 1
ATOM 1016 O O . ARG A 1 133 ? -18.400 -6.193 16.687 1.00 81.31 133 ARG A O 1
ATOM 1023 N N . LYS A 1 134 ? -17.898 -4.818 14.975 1.00 82.00 134 LYS A N 1
ATOM 1024 C CA . LYS A 1 134 ? -19.076 -3.948 15.151 1.00 82.00 134 LYS A CA 1
ATOM 1025 C C . LYS A 1 134 ? -20.365 -4.766 15.087 1.00 82.00 134 LYS A C 1
ATOM 1027 O O . LYS A 1 134 ? -21.232 -4.616 15.942 1.00 82.00 134 LYS A O 1
ATOM 1032 N N . THR A 1 135 ? -20.443 -5.698 14.139 1.00 86.19 135 THR A N 1
ATOM 1033 C CA . THR A 1 135 ? -21.579 -6.619 14.003 1.00 86.19 135 THR A CA 1
ATOM 1034 C C . THR A 1 135 ? -21.731 -7.525 15.227 1.00 86.19 135 THR A C 1
ATOM 1036 O O . THR A 1 135 ? -22.837 -7.679 15.735 1.00 86.19 135 THR A O 1
ATOM 1039 N N . ALA A 1 136 ? -20.636 -8.080 15.755 1.00 84.38 136 ALA A N 1
ATOM 1040 C CA . ALA A 1 136 ? -20.673 -8.920 16.953 1.00 84.38 136 ALA A CA 1
ATOM 1041 C C . ALA A 1 136 ? -21.186 -8.162 18.193 1.00 84.38 136 ALA A C 1
ATOM 1043 O O . ALA A 1 136 ? -21.987 -8.705 18.952 1.00 84.38 136 ALA A O 1
ATOM 1044 N N . VAL A 1 137 ? -20.775 -6.900 18.374 1.00 79.62 137 VAL A N 1
ATOM 1045 C CA . VAL A 1 137 ? -21.259 -6.041 19.470 1.00 79.62 137 VAL A CA 1
ATOM 1046 C C . VAL A 1 137 ? -22.750 -5.735 19.317 1.00 79.62 137 VAL A C 1
ATOM 1048 O O . VAL A 1 137 ? -23.482 -5.780 20.302 1.00 79.62 137 VAL A O 1
ATOM 1051 N N . LEU A 1 138 ? -23.219 -5.458 18.098 1.00 79.88 138 LEU A N 1
ATOM 1052 C CA . LEU A 1 138 ? -24.641 -5.218 17.835 1.00 79.88 138 LEU A CA 1
ATOM 1053 C C . LEU A 1 138 ? -25.487 -6.469 18.113 1.00 79.88 138 LEU A C 1
ATOM 1055 O O . LEU A 1 138 ? -26.496 -6.375 18.804 1.00 79.88 138 LEU A O 1
ATOM 1059 N N . LEU A 1 139 ? -25.034 -7.644 17.670 1.00 81.44 139 LEU A N 1
ATOM 1060 C CA . LEU A 1 139 ? -25.716 -8.918 17.926 1.00 81.44 139 LEU A CA 1
ATOM 1061 C C . LEU A 1 139 ? -25.752 -9.292 19.414 1.00 81.44 139 LEU A C 1
ATOM 1063 O O . LEU A 1 139 ? -26.695 -9.939 19.863 1.00 81.44 139 LEU A O 1
ATOM 1067 N N . ALA A 1 140 ? -24.741 -8.898 20.191 1.00 76.31 140 ALA A N 1
ATOM 1068 C CA . ALA A 1 140 ? -24.735 -9.112 21.636 1.00 76.31 140 ALA A CA 1
ATOM 1069 C C . ALA A 1 140 ? -25.781 -8.252 22.369 1.00 76.31 140 ALA A C 1
ATOM 1071 O O . ALA A 1 140 ? -26.225 -8.648 23.440 1.00 76.31 140 ALA A O 1
ATOM 1072 N N . ARG A 1 141 ? -26.198 -7.109 21.802 1.00 70.06 141 ARG A N 1
ATOM 1073 C CA . ARG A 1 141 ? -27.213 -6.214 22.397 1.00 70.06 141 ARG A CA 1
ATOM 1074 C C . ARG A 1 141 ? -28.658 -6.659 22.159 1.00 70.06 141 ARG A C 1
ATOM 1076 O O . ARG A 1 141 ? -29.552 -6.181 22.857 1.00 70.06 141 ARG A O 1
ATOM 1083 N N . GLU A 1 142 ? -28.890 -7.517 21.166 1.00 76.25 142 GLU A N 1
ATOM 1084 C CA . GLU A 1 142 ? -30.223 -8.047 20.844 1.00 76.25 142 GLU A CA 1
ATOM 1085 C C . GLU A 1 142 ? -30.625 -9.254 21.705 1.00 76.25 142 GLU A C 1
ATOM 1087 O O . GLU A 1 142 ? -31.795 -9.638 21.698 1.00 76.25 142 GLU A O 1
ATOM 1092 N N . LYS A 1 143 ? -29.680 -9.844 22.444 1.00 60.09 143 LYS A N 1
ATOM 1093 C CA . LYS A 1 143 ? -29.946 -10.908 23.421 1.00 60.09 143 LYS A CA 1
ATOM 1094 C C . LYS A 1 143 ? -30.243 -10.328 24.798 1.00 60.09 143 LYS A C 1
ATOM 1096 O O . LYS A 1 143 ? -31.057 -10.961 25.501 1.00 60.09 143 LYS A O 1
#

Sequence (143 aa):
MEKQQMFPKEFKCPFCGVVLELEDDETHAPQIYCASCQKEINVVDLEELVESNVNIEHRFETLVTTGKITSFIGWIITGIGLLALLVGLLYLAQGDSATVTLISGVIGVITGIMWIAIGQSISCFVAIEENTRKTAVLLAREK

Radius of gyration: 27.5 Å; Cα contacts (8 Å, |Δi|>4): 144; chains: 1; bounding box: 57×28×82 Å